Protein AF-A0A3M1J7H1-F1 (afdb_monomer)

Sequence (163 aa):
MEASANVTPTTPGDQQPRIQRIAQNLLNTLLVPVLAVFSALVIGGIIIVVTDAAVWAAFRDGGIAEGLAAVWHSVATAYGALFSGALGDANAISESLVASTPYIFAGLAVAVGFRGGLFNIGGEGQLLVAAGVSVVIGYSFDLPAIIHLPLAFLGGVLGGAIY

Mean predicted aligned error: 8.68 Å

pLDDT: mean 90.53, std 10.84, range [50.5, 97.94]

Structure (mmCIF, N/CA/C/O backbone):
data_AF-A0A3M1J7H1-F1
#
_entry.id   AF-A0A3M1J7H1-F1
#
loop_
_atom_site.group_PDB
_atom_site.id
_atom_site.type_symbol
_atom_site.label_atom_id
_atom_site.label_alt_id
_atom_site.label_comp_id
_atom_site.label_asym_id
_atom_site.label_entity_id
_atom_site.label_seq_id
_atom_site.pdbx_PDB_ins_code
_atom_site.Cartn_x
_atom_site.Cartn_y
_atom_site.Cartn_z
_atom_site.occupancy
_atom_site.B_iso_or_equiv
_atom_site.auth_seq_id
_atom_site.auth_comp_id
_atom_site.auth_asym_id
_atom_site.auth_atom_id
_atom_site.pdbx_PDB_model_num
ATOM 1 N N . MET A 1 1 ? 45.253 32.349 43.206 1.00 52.66 1 MET A N 1
ATOM 2 C CA . MET A 1 1 ? 45.178 30.987 42.642 1.00 52.66 1 MET A CA 1
ATOM 3 C C . MET A 1 1 ? 43.806 30.852 42.024 1.00 52.66 1 MET A C 1
ATOM 5 O O . MET A 1 1 ? 42.811 30.927 42.731 1.00 52.66 1 MET A O 1
ATOM 9 N N . GLU A 1 2 ? 43.794 30.881 40.700 1.00 50.50 2 GLU A N 1
ATOM 10 C CA . GLU A 1 2 ? 42.648 31.180 39.848 1.00 50.50 2 GLU A CA 1
ATOM 11 C C . GLU A 1 2 ? 41.631 30.034 39.837 1.00 50.50 2 GLU A C 1
ATOM 13 O O . GLU A 1 2 ? 41.974 28.877 39.598 1.00 50.50 2 GLU A O 1
ATOM 18 N N . ALA A 1 3 ? 40.364 30.369 40.080 1.00 55.81 3 ALA A N 1
ATOM 19 C CA . ALA A 1 3 ? 39.243 29.487 39.808 1.00 55.81 3 ALA A CA 1
ATOM 20 C C . ALA A 1 3 ? 39.038 29.444 38.286 1.00 55.81 3 ALA A C 1
ATOM 22 O O . ALA A 1 3 ? 38.408 30.325 37.705 1.00 55.81 3 ALA A O 1
ATOM 23 N N . SER A 1 4 ? 39.640 28.441 37.645 1.00 57.78 4 SER A N 1
ATOM 24 C CA . SER A 1 4 ? 39.483 28.171 36.218 1.00 57.78 4 SER A CA 1
ATOM 25 C C . SER A 1 4 ? 38.017 27.846 35.920 1.00 57.78 4 SER A C 1
ATOM 27 O O . SER A 1 4 ? 37.490 26.817 36.349 1.00 57.78 4 SER A O 1
ATOM 29 N N . ALA A 1 5 ? 37.340 28.761 35.228 1.00 63.47 5 ALA A N 1
ATOM 30 C CA . ALA A 1 5 ? 35.993 28.567 34.723 1.00 63.47 5 ALA A CA 1
ATOM 31 C C . ALA A 1 5 ? 36.012 27.422 33.704 1.00 63.47 5 ALA A C 1
ATOM 33 O O . ALA A 1 5 ? 36.518 27.565 32.592 1.00 63.47 5 ALA A O 1
ATOM 34 N N . ASN A 1 6 ? 35.467 26.272 34.095 1.00 62.75 6 ASN A N 1
ATOM 35 C CA . ASN A 1 6 ? 35.278 25.132 33.211 1.00 62.75 6 ASN A CA 1
ATOM 36 C C . ASN A 1 6 ? 34.154 25.455 32.214 1.00 62.75 6 ASN A C 1
ATOM 38 O O . ASN A 1 6 ? 32.987 25.125 32.435 1.00 62.75 6 ASN A O 1
ATOM 42 N N . VAL A 1 7 ? 34.496 26.161 31.134 1.00 68.50 7 VAL A N 1
ATOM 43 C CA . VAL A 1 7 ? 33.618 26.335 29.976 1.00 68.50 7 VAL A CA 1
ATOM 44 C C . VAL A 1 7 ? 33.474 24.959 29.342 1.00 68.50 7 VAL A C 1
ATOM 46 O O . VAL A 1 7 ? 34.365 24.485 28.643 1.00 68.50 7 VAL A O 1
ATOM 49 N N . THR A 1 8 ? 32.361 24.288 29.628 1.00 70.12 8 THR A N 1
ATOM 50 C CA . THR A 1 8 ? 32.011 23.058 28.919 1.00 70.12 8 THR A CA 1
ATOM 51 C C . THR A 1 8 ? 31.861 23.435 27.444 1.00 70.12 8 THR A C 1
ATOM 53 O O . THR A 1 8 ? 31.050 24.316 27.150 1.00 70.12 8 THR A O 1
ATOM 56 N N . PRO A 1 9 ? 32.645 22.856 26.516 1.00 63.38 9 PRO A N 1
ATOM 57 C CA . PRO A 1 9 ? 32.509 23.172 25.104 1.00 63.38 9 PRO A CA 1
ATOM 58 C C . PRO A 1 9 ? 31.088 22.817 24.676 1.00 63.38 9 PRO A C 1
ATOM 60 O O . PRO A 1 9 ? 30.666 21.664 24.769 1.00 63.38 9 PRO A O 1
ATOM 63 N N . THR A 1 10 ? 30.325 23.820 24.251 1.00 62.75 10 THR A N 1
ATOM 64 C CA . THR A 1 1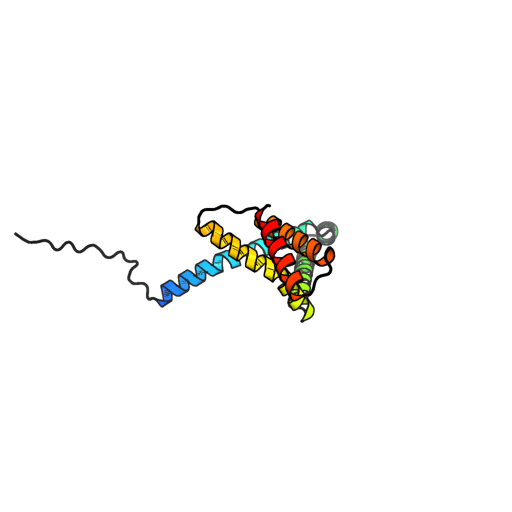0 ? 29.032 23.590 23.619 1.00 62.75 10 THR A CA 1
ATOM 65 C C . THR A 1 10 ? 29.289 22.806 22.339 1.00 62.75 10 THR A C 1
ATOM 67 O O . THR A 1 10 ? 30.055 23.223 21.469 1.00 62.75 10 THR A O 1
ATOM 70 N N . THR A 1 11 ? 28.699 21.617 22.238 1.00 63.97 11 THR A N 1
ATOM 71 C CA . THR A 1 11 ? 28.794 20.791 21.036 1.00 63.97 11 THR A CA 1
ATOM 72 C C . THR A 1 11 ? 28.321 21.621 19.829 1.00 63.97 11 THR A C 1
ATOM 74 O O . THR A 1 11 ? 27.235 22.202 19.901 1.00 63.97 11 THR A O 1
ATOM 77 N N . PRO A 1 12 ? 29.059 21.670 18.701 1.00 58.94 12 PRO A N 1
ATOM 78 C CA . PRO A 1 12 ? 28.737 22.507 17.531 1.00 58.94 12 PRO A CA 1
ATOM 79 C C . PRO A 1 12 ? 27.340 22.309 16.901 1.00 58.94 12 PRO A C 1
ATOM 81 O O . PRO A 1 12 ? 26.959 23.050 15.999 1.00 58.94 12 PRO A O 1
ATOM 84 N N . GLY A 1 13 ? 26.556 21.327 17.361 1.00 57.53 13 GLY A N 1
ATOM 85 C CA . GLY A 1 13 ? 25.189 21.056 16.909 1.00 57.53 13 GLY A CA 1
ATOM 86 C C . GLY A 1 13 ? 24.123 22.035 17.417 1.00 57.53 13 GLY A C 1
ATOM 87 O O . GLY A 1 13 ? 22.988 21.991 16.933 1.00 57.53 13 GLY A O 1
ATOM 88 N N . ASP A 1 14 ? 24.453 22.935 18.352 1.00 59.34 14 ASP A N 1
ATOM 89 C CA . ASP A 1 14 ? 23.464 23.843 18.951 1.00 59.34 14 ASP A CA 1
ATOM 90 C C . ASP A 1 14 ? 23.160 25.121 18.149 1.00 59.34 14 ASP A C 1
ATOM 92 O O . ASP A 1 14 ? 22.287 25.900 18.523 1.00 59.34 14 ASP A O 1
ATOM 96 N N . GLN A 1 15 ? 23.816 25.306 16.996 1.00 60.38 15 GLN A N 1
ATOM 97 C CA . GLN A 1 15 ? 23.644 26.486 16.135 1.00 60.38 15 GLN A CA 1
ATOM 98 C C . GLN A 1 15 ? 22.815 26.247 14.862 1.00 60.38 15 GLN A C 1
ATOM 100 O O . GLN A 1 15 ? 22.777 27.106 13.984 1.00 60.38 15 GLN A O 1
ATOM 105 N N . GLN A 1 16 ? 22.135 25.105 14.720 1.00 64.19 16 GLN A N 1
ATOM 106 C CA . GLN A 1 16 ? 21.213 24.937 13.593 1.00 64.19 16 GLN A CA 1
ATOM 107 C C . GLN A 1 16 ? 19.933 25.760 13.830 1.00 64.19 16 GLN A C 1
ATOM 109 O O . GLN A 1 16 ? 19.219 25.495 14.805 1.00 64.19 16 GLN A O 1
ATOM 114 N N . PRO A 1 17 ? 19.585 26.729 12.958 1.00 77.56 17 PRO A N 1
ATOM 115 C CA . PRO A 1 17 ? 18.326 27.458 13.059 1.00 77.56 17 PRO A CA 1
ATOM 116 C C . PRO A 1 17 ? 17.147 26.475 13.073 1.00 77.56 17 PRO A C 1
ATOM 118 O O . PRO A 1 17 ? 17.158 25.480 12.347 1.00 77.56 17 PRO A O 1
ATOM 121 N N . ARG A 1 18 ? 16.105 26.750 13.878 1.00 79.69 18 ARG A N 1
ATOM 122 C CA . ARG A 1 18 ? 14.940 25.850 14.075 1.00 79.69 18 ARG A CA 1
ATOM 123 C C . ARG A 1 18 ? 14.357 25.320 12.754 1.00 79.69 18 ARG A C 1
ATOM 125 O O . ARG A 1 18 ? 13.933 24.173 12.694 1.00 79.69 18 ARG A O 1
ATOM 132 N N . ILE A 1 19 ? 14.399 26.133 11.697 1.00 81.31 19 ILE A N 1
ATOM 133 C CA . ILE A 1 19 ? 13.944 25.793 10.341 1.00 81.31 19 ILE A CA 1
ATOM 134 C C . ILE A 1 19 ? 14.767 24.651 9.721 1.00 81.31 19 ILE A C 1
ATOM 136 O O . ILE A 1 19 ? 14.187 23.746 9.130 1.00 81.31 19 ILE A O 1
ATOM 140 N N . GLN A 1 20 ? 16.093 24.640 9.889 1.00 84.06 20 GLN A N 1
ATOM 141 C CA . GLN A 1 20 ? 16.953 23.578 9.350 1.00 84.06 20 GLN A CA 1
ATOM 142 C C . GLN A 1 20 ? 16.709 22.237 10.048 1.00 84.06 20 GLN A C 1
ATOM 144 O O . GLN A 1 20 ? 16.612 21.217 9.371 1.00 84.06 20 GLN A O 1
ATOM 149 N N . ARG A 1 21 ? 16.529 22.240 11.377 1.00 81.81 21 ARG A N 1
ATOM 150 C CA . ARG A 1 21 ? 16.199 21.024 12.144 1.00 81.81 21 ARG A CA 1
ATOM 151 C C . ARG A 1 21 ? 14.851 20.434 11.713 1.00 81.81 21 ARG A C 1
ATOM 153 O O . ARG A 1 21 ? 14.742 19.230 11.509 1.00 81.81 21 ARG A O 1
ATOM 160 N N . ILE A 1 22 ? 13.833 21.279 11.521 1.00 85.56 22 ILE A N 1
ATOM 161 C CA . ILE A 1 22 ? 12.512 20.841 11.039 1.00 85.56 22 ILE A CA 1
ATOM 162 C C . ILE A 1 22 ? 12.616 20.279 9.619 1.00 85.56 22 ILE A C 1
ATOM 164 O O . ILE A 1 22 ? 12.111 19.190 9.362 1.00 85.56 22 ILE A O 1
ATOM 168 N N . ALA A 1 23 ? 13.301 20.983 8.714 1.00 85.69 23 ALA A N 1
ATOM 169 C CA . ALA A 1 23 ? 13.470 20.541 7.334 1.00 85.69 23 ALA A CA 1
ATOM 170 C C . ALA A 1 23 ? 14.187 19.184 7.245 1.00 85.69 23 ALA A C 1
ATOM 172 O O . ALA A 1 23 ? 13.730 18.307 6.520 1.00 85.69 23 ALA A O 1
ATOM 173 N N . GLN A 1 24 ? 15.258 18.977 8.018 1.00 87.31 24 GLN A N 1
ATOM 174 C CA . GLN A 1 24 ? 15.988 17.704 8.053 1.00 87.31 24 GLN A CA 1
ATOM 175 C C . GLN A 1 24 ? 15.139 16.564 8.628 1.00 87.31 24 GLN A C 1
ATOM 177 O O . GLN A 1 24 ? 15.145 15.460 8.085 1.00 87.31 24 GLN A O 1
ATOM 182 N N . ASN A 1 25 ? 14.356 16.829 9.677 1.00 88.06 25 ASN A N 1
ATOM 183 C CA . ASN A 1 25 ? 13.458 15.827 10.250 1.00 88.06 25 ASN A CA 1
ATOM 184 C C . ASN A 1 25 ? 12.351 15.431 9.268 1.00 88.06 25 ASN A C 1
ATOM 186 O O . ASN A 1 25 ? 12.073 14.243 9.113 1.00 88.06 25 ASN A O 1
ATOM 190 N N . LEU A 1 26 ? 11.747 16.402 8.578 1.00 87.38 26 LEU A N 1
ATOM 191 C CA . LEU A 1 26 ? 10.741 16.136 7.548 1.00 87.38 26 LEU A CA 1
ATOM 192 C C . LEU A 1 26 ? 11.341 15.372 6.368 1.00 87.38 26 LEU A C 1
ATOM 194 O O . LEU A 1 26 ? 10.743 14.398 5.915 1.00 87.38 26 LEU A O 1
ATOM 198 N N . LEU A 1 27 ? 12.538 15.764 5.922 1.00 88.44 27 LEU A N 1
ATOM 199 C CA . LEU A 1 27 ? 13.246 15.082 4.846 1.00 88.44 27 LEU A CA 1
ATOM 200 C C . LEU A 1 27 ? 13.490 13.618 5.210 1.00 88.44 27 LEU A C 1
ATOM 202 O O . LEU A 1 27 ? 13.054 12.751 4.471 1.00 88.44 27 LEU A O 1
ATOM 206 N N . ASN A 1 28 ? 14.089 13.324 6.364 1.00 90.44 28 ASN A N 1
ATOM 207 C CA . ASN A 1 28 ? 14.373 11.942 6.766 1.00 90.44 28 ASN A CA 1
ATOM 208 C C . ASN A 1 28 ? 13.096 11.117 6.997 1.00 90.44 28 ASN A C 1
ATOM 210 O O . ASN A 1 28 ? 13.057 9.939 6.647 1.00 90.44 28 ASN A O 1
ATOM 214 N N . THR A 1 29 ? 12.041 11.735 7.538 1.00 90.88 29 THR A N 1
ATOM 215 C CA . THR A 1 29 ? 10.753 11.065 7.788 1.00 90.88 29 THR A CA 1
ATOM 216 C C . THR A 1 29 ? 10.050 10.678 6.490 1.00 90.88 29 THR A C 1
ATOM 218 O O . THR A 1 29 ? 9.452 9.609 6.420 1.00 90.88 29 THR A O 1
ATOM 221 N N . LEU A 1 30 ? 10.125 11.523 5.458 1.00 92.00 30 LEU A N 1
ATOM 222 C CA . LEU A 1 30 ? 9.495 11.261 4.161 1.00 92.00 30 LEU A CA 1
ATOM 223 C C . LEU A 1 30 ? 10.392 10.459 3.216 1.00 92.00 30 LEU A C 1
ATOM 225 O O . LEU A 1 30 ? 9.890 9.676 2.415 1.00 92.00 30 LEU A O 1
ATOM 229 N N . LEU A 1 31 ? 11.710 10.618 3.322 1.00 94.50 31 LEU A N 1
ATOM 230 C CA . LEU A 1 31 ? 12.680 9.954 2.461 1.00 94.50 31 LEU A CA 1
ATOM 231 C C . LEU A 1 31 ? 12.594 8.436 2.606 1.00 94.50 31 LEU A C 1
ATOM 233 O O . LEU A 1 31 ? 12.616 7.750 1.595 1.00 94.50 31 LEU A O 1
ATOM 237 N N . VAL A 1 32 ? 12.418 7.900 3.817 1.00 91.69 32 VAL A N 1
ATOM 238 C CA . VAL A 1 32 ? 12.316 6.442 4.005 1.00 91.69 32 VAL A CA 1
ATOM 239 C C . VAL A 1 32 ? 11.093 5.846 3.277 1.00 91.69 32 VAL A C 1
ATOM 241 O O . VAL A 1 32 ? 11.297 4.965 2.439 1.00 91.69 32 VAL A O 1
ATOM 244 N N . PRO A 1 33 ? 9.848 6.324 3.486 1.00 92.62 33 PRO A N 1
ATOM 245 C CA . PRO A 1 33 ? 8.691 5.877 2.707 1.00 92.62 33 PRO A CA 1
ATOM 246 C C . PRO A 1 33 ? 8.839 6.097 1.200 1.00 92.62 33 PRO A C 1
ATOM 248 O O . PRO A 1 33 ? 8.510 5.209 0.420 1.00 92.62 33 PRO A O 1
ATOM 251 N N . VAL A 1 34 ? 9.359 7.252 0.773 1.00 95.25 34 VAL A N 1
ATOM 252 C CA . VAL A 1 34 ? 9.537 7.558 -0.656 1.00 95.25 34 VAL A CA 1
ATOM 253 C C . VAL A 1 34 ? 10.529 6.596 -1.303 1.00 95.25 34 VAL A C 1
ATOM 255 O O . VAL A 1 34 ? 10.255 6.073 -2.381 1.00 95.25 34 VAL A O 1
ATOM 258 N N . LEU A 1 35 ? 11.654 6.312 -0.644 1.00 95.75 35 LEU A N 1
ATOM 259 C CA . LEU A 1 35 ? 12.627 5.337 -1.131 1.00 95.75 35 LEU A CA 1
ATOM 260 C C . LEU A 1 35 ? 12.056 3.919 -1.145 1.00 95.75 35 LEU A C 1
ATOM 262 O O . LEU A 1 35 ? 12.361 3.162 -2.066 1.00 95.75 35 LEU A O 1
ATOM 266 N N . ALA A 1 36 ? 11.218 3.559 -0.170 1.00 94.94 36 ALA A N 1
ATOM 267 C CA . ALA A 1 36 ? 10.533 2.271 -0.161 1.00 94.94 36 ALA A CA 1
ATOM 268 C C . ALA A 1 36 ? 9.577 2.139 -1.357 1.00 94.94 36 ALA A C 1
ATOM 270 O O . ALA A 1 36 ? 9.648 1.148 -2.081 1.00 94.94 36 ALA A O 1
ATOM 271 N N . VAL A 1 37 ? 8.754 3.161 -1.622 1.00 95.19 37 VAL A N 1
ATOM 272 C CA . VAL A 1 37 ? 7.855 3.200 -2.790 1.00 95.19 37 VAL A CA 1
ATOM 273 C C . VAL A 1 37 ? 8.653 3.147 -4.090 1.00 95.19 37 VAL A C 1
ATOM 275 O O . VAL A 1 37 ? 8.342 2.346 -4.966 1.00 95.19 37 VAL A O 1
ATOM 278 N N . PHE A 1 38 ? 9.715 3.944 -4.208 1.00 96.50 38 PHE A N 1
ATOM 279 C CA . PHE A 1 38 ? 10.583 3.928 -5.383 1.00 96.50 38 PHE A CA 1
ATOM 280 C C . PHE A 1 38 ? 11.191 2.540 -5.620 1.00 96.50 38 PHE A C 1
ATOM 282 O O . PHE A 1 38 ? 11.132 2.018 -6.731 1.00 96.50 38 PHE A O 1
ATOM 289 N N . SER A 1 39 ? 11.721 1.913 -4.570 1.00 97.12 39 SER A N 1
ATOM 290 C CA . SER A 1 39 ? 12.309 0.573 -4.656 1.00 97.12 39 SER A CA 1
ATOM 291 C C . SER A 1 39 ? 11.263 -0.475 -5.042 1.00 97.12 39 SER A C 1
ATOM 293 O O . SER A 1 39 ? 11.534 -1.323 -5.890 1.00 97.12 39 SER A O 1
ATOM 295 N N . ALA A 1 40 ? 10.055 -0.393 -4.474 1.00 96.69 40 ALA A N 1
ATOM 296 C CA . ALA A 1 40 ? 8.943 -1.276 -4.811 1.00 96.69 40 ALA A CA 1
ATOM 297 C C . ALA A 1 40 ? 8.527 -1.135 -6.281 1.00 96.69 40 ALA A C 1
ATOM 299 O O . ALA A 1 40 ? 8.313 -2.145 -6.950 1.00 96.69 40 ALA A O 1
ATOM 300 N N . LEU A 1 41 ? 8.481 0.096 -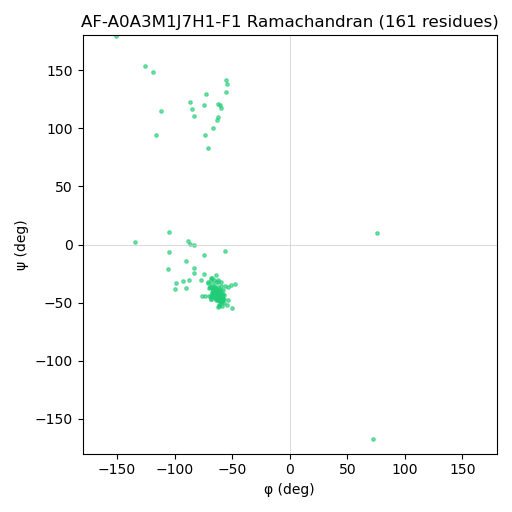6.806 1.00 96.44 41 LEU A N 1
ATOM 301 C CA . LEU A 1 41 ? 8.248 0.330 -8.227 1.00 96.44 41 LEU A CA 1
ATOM 302 C C . LEU A 1 41 ? 9.363 -0.310 -9.055 1.00 96.44 41 LEU A C 1
ATOM 304 O O . LEU A 1 41 ? 9.059 -1.160 -9.879 1.00 96.44 41 LEU A O 1
ATOM 308 N N . VAL A 1 42 ? 10.640 -0.029 -8.789 1.00 97.00 42 VAL A N 1
ATOM 309 C CA . VAL A 1 42 ? 11.759 -0.627 -9.548 1.00 97.00 42 VAL A CA 1
ATOM 310 C C . VAL A 1 42 ? 11.679 -2.158 -9.587 1.00 97.00 42 VAL A C 1
ATOM 312 O O . VAL A 1 42 ? 11.770 -2.749 -10.663 1.00 97.00 42 VAL A O 1
ATOM 315 N N . ILE A 1 43 ? 11.452 -2.801 -8.439 1.00 97.94 43 ILE A N 1
ATOM 316 C CA . ILE A 1 43 ? 11.296 -4.260 -8.363 1.00 97.94 43 ILE A CA 1
ATOM 317 C C . ILE A 1 43 ? 10.073 -4.716 -9.167 1.00 97.94 43 ILE A C 1
ATOM 319 O O . ILE A 1 43 ? 10.178 -5.659 -9.950 1.00 97.94 43 ILE A O 1
ATOM 323 N N . GLY A 1 44 ? 8.937 -4.029 -9.035 1.00 97.19 44 GLY A N 1
ATOM 324 C CA . GLY A 1 44 ? 7.738 -4.305 -9.824 1.00 97.19 44 GLY A CA 1
ATOM 325 C C . GLY A 1 44 ? 7.986 -4.199 -11.330 1.00 97.19 44 GLY A C 1
ATOM 326 O O . GLY A 1 44 ? 7.527 -5.050 -12.081 1.00 97.19 44 GLY A O 1
ATOM 327 N N . GLY A 1 45 ? 8.774 -3.218 -11.773 1.00 97.38 45 GLY A N 1
ATOM 328 C CA . GLY A 1 45 ? 9.142 -3.033 -13.178 1.00 97.38 45 GLY A CA 1
ATOM 329 C C . GLY A 1 45 ? 9.992 -4.187 -13.699 1.00 97.38 45 GLY A C 1
ATOM 330 O O . GLY A 1 45 ? 9.734 -4.704 -14.783 1.00 97.38 45 GLY A O 1
ATOM 331 N N . ILE A 1 46 ? 10.950 -4.656 -12.895 1.00 97.44 46 ILE A N 1
ATOM 332 C CA . ILE A 1 46 ? 11.734 -5.858 -13.210 1.00 97.44 46 ILE A CA 1
ATOM 333 C C . ILE A 1 46 ? 10.814 -7.081 -13.317 1.00 97.44 46 ILE A C 1
ATOM 335 O O . ILE A 1 46 ? 10.936 -7.849 -14.267 1.00 97.44 46 ILE A O 1
ATOM 339 N N . ILE A 1 47 ? 9.872 -7.250 -12.384 1.00 97.50 47 ILE A N 1
ATOM 340 C CA . ILE A 1 47 ? 8.911 -8.363 -12.412 1.00 97.50 47 ILE A CA 1
ATOM 341 C C . ILE A 1 47 ? 8.037 -8.302 -13.668 1.00 97.50 47 ILE A C 1
ATOM 343 O O . ILE A 1 47 ? 7.861 -9.329 -14.320 1.00 97.50 47 ILE A O 1
ATOM 347 N N . ILE A 1 48 ? 7.532 -7.124 -14.042 1.00 97.44 48 ILE A N 1
ATOM 348 C CA . ILE A 1 48 ? 6.743 -6.930 -15.268 1.00 97.44 48 ILE A CA 1
ATOM 349 C C . ILE A 1 48 ? 7.557 -7.384 -16.484 1.00 97.44 48 ILE A C 1
ATOM 351 O O . ILE A 1 48 ? 7.107 -8.232 -17.246 1.00 97.44 48 ILE A O 1
ATOM 355 N N . VAL A 1 49 ? 8.797 -6.909 -16.611 1.00 97.38 49 VAL A N 1
ATOM 356 C CA . VAL A 1 49 ? 9.686 -7.263 -17.728 1.00 97.38 49 VAL A CA 1
ATOM 357 C C . VAL A 1 49 ? 9.981 -8.760 -17.780 1.00 97.38 49 VAL A C 1
ATOM 359 O O . VAL A 1 49 ? 9.956 -9.359 -18.851 1.00 97.38 49 VAL A O 1
ATOM 362 N N . VAL A 1 50 ? 10.263 -9.378 -16.632 1.00 97.25 50 VAL A N 1
ATOM 363 C CA . VAL A 1 50 ? 10.610 -10.804 -16.560 1.00 97.25 50 VAL A CA 1
ATOM 364 C C . VAL A 1 50 ? 9.402 -11.692 -16.848 1.00 97.25 50 VAL A C 1
ATOM 366 O O . VAL A 1 50 ? 9.572 -12.769 -17.418 1.00 97.25 50 VAL A O 1
ATOM 369 N N . THR A 1 51 ? 8.197 -11.263 -16.481 1.00 97.06 51 THR A N 1
ATOM 370 C CA . THR A 1 51 ? 6.977 -12.066 -16.656 1.00 97.06 51 THR A CA 1
ATOM 371 C C . THR A 1 51 ? 6.273 -11.833 -17.996 1.00 97.06 51 THR A C 1
ATOM 373 O O . THR A 1 51 ? 5.447 -12.659 -18.385 1.00 97.06 51 THR A O 1
ATOM 376 N N . ASP A 1 52 ? 6.615 -10.779 -18.742 1.00 96.69 52 ASP A N 1
ATOM 377 C CA . ASP A 1 52 ? 5.985 -10.468 -20.027 1.00 96.69 52 ASP A CA 1
ATOM 378 C C . ASP A 1 52 ? 6.601 -11.254 -21.202 1.00 96.69 52 ASP A C 1
ATOM 380 O O . ASP A 1 52 ? 7.721 -11.007 -21.659 1.00 96.69 52 ASP A O 1
ATOM 384 N N . ALA A 1 53 ? 5.826 -12.194 -21.748 1.00 96.25 53 ALA A N 1
ATOM 385 C CA . ALA A 1 53 ? 6.224 -13.004 -22.895 1.00 96.25 53 ALA A CA 1
ATOM 386 C C . ALA A 1 53 ? 6.488 -12.179 -24.170 1.00 96.25 53 ALA A C 1
ATOM 388 O O . ALA A 1 53 ? 7.331 -12.578 -24.981 1.00 96.25 53 ALA A O 1
ATOM 389 N N . ALA A 1 54 ? 5.805 -11.044 -24.356 1.00 94.94 54 ALA A N 1
ATOM 390 C CA . ALA A 1 54 ? 5.989 -10.179 -25.519 1.00 94.94 54 ALA A CA 1
ATOM 391 C C . ALA A 1 54 ? 7.357 -9.488 -25.488 1.00 94.94 54 ALA A C 1
ATOM 393 O O . ALA A 1 54 ? 8.014 -9.382 -26.524 1.00 94.94 54 ALA A O 1
ATOM 394 N N . VAL A 1 55 ? 7.834 -9.107 -24.298 1.00 96.69 55 VAL A N 1
ATOM 395 C CA . VAL A 1 55 ? 9.185 -8.559 -24.116 1.00 96.69 55 VAL A CA 1
ATOM 396 C C . VAL A 1 55 ? 10.238 -9.588 -24.534 1.00 96.69 55 VAL A C 1
ATOM 398 O O . VAL A 1 55 ? 11.139 -9.283 -25.317 1.00 96.69 55 VAL A O 1
ATOM 401 N N . TRP A 1 56 ? 10.093 -10.838 -24.088 1.00 96.88 56 TRP A N 1
ATOM 402 C CA . TRP A 1 56 ? 11.016 -11.917 -24.455 1.00 96.88 56 TRP A CA 1
ATOM 403 C C . TRP A 1 56 ? 10.945 -12.323 -25.930 1.00 96.88 56 TRP A C 1
ATOM 405 O O . TRP A 1 56 ? 11.943 -12.787 -26.483 1.00 96.88 56 TRP A O 1
ATOM 415 N N . ALA A 1 57 ? 9.788 -12.200 -26.581 1.00 96.44 57 ALA A N 1
ATOM 416 C CA . ALA A 1 57 ? 9.670 -12.401 -28.025 1.00 96.44 57 ALA A CA 1
ATOM 417 C C . ALA A 1 57 ? 10.399 -11.288 -28.793 1.00 96.44 57 ALA A C 1
ATOM 419 O O . ALA A 1 57 ? 11.236 -11.581 -29.642 1.00 96.44 57 ALA A O 1
ATOM 420 N N . ALA A 1 58 ? 10.187 -10.025 -28.410 1.00 96.19 58 ALA A N 1
ATOM 421 C CA . ALA A 1 58 ? 10.828 -8.875 -29.044 1.00 96.19 58 ALA A CA 1
ATOM 422 C C . ALA A 1 58 ? 12.364 -8.930 -28.967 1.00 96.19 58 ALA A C 1
ATOM 424 O O . ALA A 1 58 ? 13.039 -8.644 -29.952 1.00 96.19 58 ALA A O 1
ATOM 425 N N . PHE A 1 59 ? 12.934 -9.375 -27.841 1.00 95.94 59 PHE A N 1
ATOM 426 C CA . PHE A 1 59 ? 14.386 -9.576 -27.740 1.00 95.94 59 PHE A CA 1
ATOM 427 C C . PHE A 1 59 ? 14.917 -10.720 -28.614 1.00 95.94 59 PHE A C 1
ATOM 429 O O . PHE A 1 59 ? 16.050 -10.635 -29.089 1.00 95.94 59 PHE A O 1
ATOM 436 N N . ARG A 1 60 ? 14.138 -11.794 -28.800 1.00 95.50 60 ARG A N 1
ATOM 437 C CA . ARG A 1 60 ? 14.549 -12.960 -29.599 1.00 95.50 60 ARG A CA 1
ATOM 438 C C . ARG A 1 60 ? 14.465 -12.692 -31.097 1.00 95.50 60 ARG A C 1
ATOM 440 O O . ARG A 1 60 ? 15.401 -13.033 -31.814 1.00 95.50 60 ARG A O 1
ATOM 447 N N . ASP A 1 61 ? 13.373 -12.076 -31.537 1.00 95.25 61 ASP A N 1
ATOM 448 C CA . ASP A 1 61 ? 13.034 -11.958 -32.957 1.00 95.25 61 ASP A CA 1
ATOM 449 C C . ASP A 1 61 ? 13.436 -10.591 -33.541 1.00 95.25 61 ASP A C 1
ATOM 451 O O . ASP A 1 61 ? 13.841 -10.503 -34.698 1.00 95.25 61 ASP A O 1
ATOM 455 N N . GLY A 1 62 ? 13.367 -9.536 -32.725 1.00 90.19 62 GLY A N 1
ATOM 456 C CA . GLY A 1 62 ? 13.563 -8.135 -33.118 1.00 90.19 62 GLY A CA 1
ATOM 457 C C . GLY A 1 62 ? 14.901 -7.510 -32.711 1.00 90.19 62 GLY A C 1
ATOM 458 O O . GLY A 1 62 ? 15.228 -6.377 -33.072 1.00 90.19 62 GLY A O 1
ATOM 459 N N . GLY A 1 63 ? 15.700 -8.235 -31.927 1.00 93.88 63 GLY A N 1
ATOM 460 C CA . GLY A 1 63 ? 16.963 -7.746 -31.382 1.00 93.88 63 GLY A CA 1
ATOM 461 C C . GLY A 1 63 ? 16.799 -6.709 -30.261 1.00 93.88 63 GLY A C 1
ATOM 462 O O . GLY A 1 63 ? 15.734 -6.520 -29.676 1.00 93.88 63 GLY A O 1
ATOM 463 N N . ILE A 1 64 ? 17.902 -6.038 -29.911 1.00 94.69 64 ILE A N 1
ATOM 464 C CA . ILE A 1 64 ? 17.986 -5.213 -28.690 1.00 94.69 64 ILE A CA 1
ATOM 465 C C . ILE A 1 64 ? 17.068 -3.984 -28.750 1.00 94.69 64 ILE A C 1
ATOM 467 O O . ILE A 1 64 ? 16.456 -3.634 -27.745 1.00 94.69 64 ILE A O 1
ATOM 471 N N . ALA A 1 65 ? 16.966 -3.321 -29.906 1.00 95.69 65 ALA A N 1
ATOM 472 C CA . ALA A 1 65 ? 16.168 -2.102 -30.039 1.00 95.69 65 ALA A CA 1
ATOM 473 C C . ALA A 1 65 ? 14.669 -2.374 -29.827 1.00 95.69 65 ALA A C 1
ATOM 475 O O . ALA A 1 65 ? 14.016 -1.664 -29.063 1.00 95.69 65 ALA A O 1
ATOM 476 N N . GLU A 1 66 ? 14.145 -3.431 -30.450 1.00 94.94 66 GLU A N 1
ATOM 477 C CA . GLU A 1 66 ? 12.743 -3.835 -30.312 1.00 94.94 66 GLU A CA 1
ATOM 478 C C . GLU A 1 66 ? 12.456 -4.401 -28.917 1.00 94.94 66 GLU A C 1
ATOM 480 O O . GLU A 1 66 ? 11.431 -4.071 -28.322 1.00 94.94 66 GLU A O 1
ATOM 485 N N . GLY A 1 67 ? 13.397 -5.156 -28.339 1.00 96.19 67 GLY A N 1
ATOM 486 C CA . GLY A 1 67 ? 13.307 -5.617 -26.955 1.00 96.19 67 GLY A CA 1
ATOM 487 C C . GLY A 1 67 ? 13.206 -4.473 -25.940 1.00 96.19 67 GLY A C 1
ATOM 488 O O . GLY A 1 67 ? 12.331 -4.488 -25.075 1.00 96.19 67 GLY A O 1
ATOM 489 N N . LEU A 1 68 ? 14.039 -3.432 -26.064 1.00 96.44 68 LEU A N 1
ATOM 490 C CA . LEU A 1 68 ? 13.968 -2.251 -25.190 1.00 96.44 68 LEU A CA 1
ATOM 491 C C . LEU A 1 68 ? 12.675 -1.446 -25.392 1.00 96.44 68 LEU A C 1
ATOM 493 O O . LEU A 1 68 ? 12.105 -0.947 -24.418 1.00 96.44 68 LEU A O 1
ATOM 497 N N . ALA A 1 69 ? 12.185 -1.340 -26.629 1.00 96.69 69 ALA A N 1
ATOM 498 C CA . ALA A 1 69 ? 10.896 -0.710 -26.905 1.00 96.69 69 ALA A CA 1
ATOM 499 C C . ALA A 1 69 ? 9.734 -1.493 -26.267 1.00 96.69 69 ALA A C 1
ATOM 501 O O . ALA A 1 69 ? 8.837 -0.889 -25.674 1.00 96.69 69 ALA A O 1
ATOM 502 N N . ALA A 1 70 ? 9.779 -2.828 -26.321 1.00 97.19 70 ALA A N 1
ATOM 503 C CA . ALA A 1 70 ? 8.795 -3.693 -25.678 1.00 97.19 70 ALA A CA 1
ATOM 504 C C . ALA A 1 70 ? 8.829 -3.566 -24.147 1.00 97.19 70 ALA A C 1
ATOM 506 O O . ALA A 1 70 ? 7.771 -3.455 -23.530 1.00 97.19 70 ALA A O 1
ATOM 507 N N . VAL A 1 71 ? 10.022 -3.497 -23.537 1.00 97.69 71 VAL A N 1
ATOM 508 C CA . VAL A 1 71 ? 10.185 -3.211 -22.096 1.00 97.69 71 VAL A CA 1
ATOM 509 C C . VAL A 1 71 ? 9.476 -1.914 -21.723 1.00 97.69 71 VAL A C 1
ATOM 511 O O . VAL A 1 71 ? 8.668 -1.898 -20.795 1.00 97.69 71 VAL A O 1
ATOM 514 N N . TRP A 1 72 ? 9.755 -0.833 -22.456 1.00 96.94 72 TRP A N 1
ATOM 515 C CA . TRP A 1 72 ? 9.140 0.464 -22.188 1.00 96.94 72 TRP A CA 1
ATOM 516 C C . TRP A 1 72 ? 7.616 0.398 -22.295 1.00 96.94 72 TRP A C 1
ATOM 518 O O . TRP A 1 72 ? 6.918 0.850 -21.389 1.00 96.94 72 TRP A O 1
ATOM 528 N N . HIS A 1 73 ? 7.100 -0.194 -23.374 1.00 97.19 73 HIS A N 1
ATOM 529 C CA . HIS A 1 73 ? 5.663 -0.320 -23.596 1.00 97.19 73 HIS A CA 1
ATOM 530 C C . HIS A 1 73 ? 4.975 -1.138 -22.495 1.00 97.19 73 HIS A C 1
ATOM 532 O O . HIS A 1 73 ? 3.954 -0.701 -21.963 1.00 97.19 73 HIS A O 1
ATOM 538 N N . SER A 1 74 ? 5.549 -2.285 -22.124 1.00 97.62 74 SER A N 1
ATOM 539 C CA . SER A 1 74 ? 5.020 -3.171 -21.084 1.00 97.62 74 SER A CA 1
ATOM 540 C C . SER A 1 74 ? 4.963 -2.479 -19.720 1.00 97.62 74 SER A C 1
ATOM 542 O O . SER A 1 74 ? 3.896 -2.377 -19.110 1.00 97.62 74 SER A O 1
ATOM 544 N N . VAL A 1 75 ? 6.083 -1.891 -19.282 1.00 97.94 75 VAL A N 1
ATOM 545 C CA . VAL A 1 75 ? 6.170 -1.191 -17.991 1.00 97.94 75 VAL A CA 1
ATOM 546 C C . VAL A 1 75 ? 5.247 0.029 -17.954 1.00 97.94 75 VAL A C 1
ATOM 548 O O . VAL A 1 75 ? 4.513 0.216 -16.981 1.00 97.94 75 VAL A O 1
ATOM 551 N N . ALA A 1 76 ? 5.235 0.844 -19.014 1.00 97.56 76 ALA A N 1
ATOM 552 C CA . ALA A 1 76 ? 4.373 2.022 -19.093 1.00 97.56 76 ALA A CA 1
ATOM 553 C C . ALA A 1 76 ? 2.885 1.645 -19.077 1.00 97.56 76 ALA A C 1
ATOM 555 O O . ALA A 1 76 ? 2.094 2.309 -18.409 1.00 97.56 76 ALA A O 1
ATOM 556 N N . THR A 1 77 ? 2.506 0.567 -19.766 1.00 97.81 77 THR A N 1
ATOM 557 C CA . THR A 1 77 ? 1.120 0.082 -19.800 1.00 97.81 77 THR A CA 1
ATOM 558 C C . THR A 1 77 ? 0.698 -0.464 -18.442 1.00 97.81 77 THR A C 1
ATOM 560 O O . THR A 1 77 ? -0.367 -0.103 -17.948 1.00 97.81 77 THR A O 1
ATOM 563 N N . ALA A 1 78 ? 1.542 -1.272 -17.797 1.00 97.50 78 ALA A N 1
ATOM 564 C CA . ALA A 1 78 ? 1.259 -1.840 -16.483 1.00 97.50 78 ALA A CA 1
ATOM 565 C C . ALA A 1 78 ? 1.102 -0.755 -15.405 1.00 97.50 78 ALA A C 1
ATOM 567 O O . ALA A 1 78 ? 0.118 -0.757 -14.664 1.00 97.50 78 ALA A O 1
ATOM 568 N N . TYR A 1 79 ? 2.017 0.218 -15.339 1.00 97.38 79 TYR A N 1
ATOM 569 C CA . TYR A 1 79 ? 1.874 1.332 -14.396 1.00 97.38 79 TYR A CA 1
ATOM 570 C C . TYR A 1 79 ? 0.759 2.302 -14.772 1.00 97.38 79 TYR A C 1
ATOM 572 O O . TYR A 1 79 ? 0.107 2.833 -13.876 1.00 97.38 79 TYR A O 1
ATOM 580 N N . GLY A 1 80 ? 0.502 2.514 -16.064 1.00 97.62 80 GLY A N 1
ATOM 581 C CA . GLY A 1 80 ? -0.648 3.286 -16.527 1.00 97.62 80 GLY A CA 1
ATOM 582 C C . GLY A 1 80 ? -1.967 2.653 -16.080 1.00 97.62 80 GLY A C 1
ATOM 583 O O . GLY A 1 80 ? -2.836 3.348 -15.555 1.00 97.62 80 GLY A O 1
ATOM 584 N N . ALA A 1 81 ? -2.085 1.329 -16.198 1.00 96.94 81 ALA A N 1
ATOM 585 C CA . ALA A 1 81 ? -3.231 0.571 -15.710 1.00 96.94 81 ALA A CA 1
ATOM 586 C C . ALA A 1 81 ? -3.350 0.630 -14.180 1.00 96.94 81 ALA A C 1
ATOM 588 O O . ALA A 1 81 ? -4.446 0.854 -13.674 1.00 96.94 81 ALA A O 1
ATOM 589 N N . LEU A 1 82 ? -2.239 0.509 -13.442 1.00 95.75 82 LEU A N 1
ATOM 590 C CA . LEU A 1 82 ? -2.224 0.652 -11.980 1.00 95.75 82 LEU A CA 1
ATOM 591 C C . LEU A 1 82 ? -2.699 2.045 -11.552 1.00 95.75 82 LEU A C 1
ATOM 593 O O . LEU A 1 82 ? -3.554 2.168 -10.678 1.00 95.75 82 LEU A O 1
ATOM 597 N N . PHE A 1 83 ? -2.189 3.097 -12.195 1.00 96.50 83 PHE A N 1
ATOM 598 C CA . PHE A 1 83 ? -2.590 4.471 -11.909 1.00 96.50 83 PHE A CA 1
ATOM 599 C C . PHE A 1 83 ? -4.067 4.708 -12.236 1.00 96.50 83 PHE A C 1
ATOM 601 O O . PHE A 1 83 ? -4.793 5.267 -11.417 1.00 96.50 83 PHE A O 1
ATOM 608 N N . SER A 1 84 ? -4.533 4.249 -13.400 1.00 96.50 84 SER A N 1
ATOM 609 C CA . SER A 1 84 ? -5.942 4.364 -13.787 1.00 96.50 84 SER A CA 1
ATOM 610 C C . SER A 1 84 ? -6.858 3.563 -12.860 1.00 96.50 84 SER A C 1
ATOM 612 O O . SER A 1 84 ? -7.937 4.038 -12.525 1.00 96.50 84 SER A O 1
ATOM 614 N N . GLY A 1 85 ? -6.440 2.374 -12.425 1.00 95.88 85 GLY A N 1
ATOM 615 C CA . GLY A 1 85 ? -7.204 1.544 -11.495 1.00 95.88 85 GLY A CA 1
ATOM 616 C C . GLY A 1 85 ? -7.287 2.137 -10.089 1.00 95.88 85 GLY A C 1
ATOM 617 O O . GLY A 1 85 ? -8.276 1.921 -9.403 1.00 95.88 85 GLY A O 1
ATOM 618 N N . ALA A 1 86 ? -6.286 2.917 -9.672 1.00 95.88 86 ALA A N 1
ATOM 619 C CA . ALA A 1 86 ? -6.275 3.549 -8.356 1.00 95.88 86 ALA A CA 1
ATOM 620 C C . ALA A 1 86 ? -6.915 4.951 -8.337 1.00 95.88 86 ALA A C 1
ATOM 622 O O . ALA A 1 86 ? -7.553 5.335 -7.360 1.00 95.88 86 ALA A O 1
ATOM 623 N N . LEU A 1 87 ? -6.713 5.743 -9.396 1.00 96.31 87 LEU A N 1
ATOM 624 C CA . LEU A 1 87 ? -7.002 7.185 -9.418 1.00 96.31 87 LEU A CA 1
ATOM 625 C C . LEU A 1 87 ? -7.739 7.661 -10.682 1.00 96.31 87 LEU A C 1
ATOM 627 O O . LEU A 1 87 ? -7.955 8.862 -10.837 1.00 96.31 87 LEU A O 1
ATOM 631 N N . GLY A 1 88 ? -8.091 6.762 -11.606 1.00 96.06 88 GLY A N 1
ATOM 632 C CA . GLY A 1 88 ? -8.619 7.132 -12.924 1.00 96.06 88 GLY A CA 1
ATOM 633 C C . GLY A 1 88 ? -10.000 7.788 -12.896 1.00 96.06 88 GLY A C 1
ATOM 634 O O . GLY A 1 88 ? -10.296 8.616 -13.755 1.00 96.06 88 GLY A O 1
ATOM 635 N N . ASP A 1 89 ? -10.829 7.460 -11.905 1.00 96.81 89 ASP A N 1
ATOM 636 C CA . ASP A 1 89 ? -12.143 8.065 -11.697 1.00 96.81 89 ASP A CA 1
ATOM 637 C C . ASP A 1 89 ? -12.553 8.078 -10.210 1.00 96.81 89 ASP A C 1
ATOM 639 O O . ASP A 1 89 ? -11.820 7.633 -9.324 1.00 96.81 89 ASP A O 1
ATOM 643 N N . ALA A 1 90 ? -13.738 8.623 -9.918 1.00 96.75 90 ALA A N 1
ATOM 644 C CA . ALA A 1 90 ? -14.244 8.733 -8.552 1.00 96.75 90 ALA A CA 1
ATOM 645 C C . ALA A 1 90 ? -14.492 7.369 -7.877 1.00 96.75 90 ALA A C 1
ATOM 647 O O . ALA A 1 90 ? -14.311 7.256 -6.663 1.00 96.75 90 ALA A O 1
ATOM 648 N N . ASN A 1 91 ? -14.878 6.340 -8.638 1.00 96.75 91 ASN A N 1
ATOM 649 C CA . ASN A 1 91 ? -15.101 4.998 -8.101 1.00 96.75 91 ASN A CA 1
ATOM 650 C C . ASN A 1 91 ? -13.767 4.320 -7.778 1.00 96.75 91 ASN A C 1
ATOM 652 O O . ASN A 1 91 ? -13.627 3.787 -6.682 1.00 96.75 91 ASN A O 1
ATOM 656 N N . ALA A 1 92 ? -12.777 4.422 -8.667 1.00 97.00 92 ALA A N 1
ATOM 657 C CA . ALA A 1 92 ? -11.414 3.929 -8.461 1.00 97.00 92 ALA A CA 1
ATOM 658 C C . ALA A 1 92 ? -10.768 4.535 -7.203 1.00 97.00 92 ALA A C 1
ATOM 660 O O . ALA A 1 92 ? -10.186 3.825 -6.377 1.00 97.00 92 ALA A O 1
ATOM 661 N N . ILE A 1 93 ? -10.939 5.848 -7.007 1.00 97.25 93 ILE A N 1
ATOM 662 C CA . ILE A 1 93 ? -10.476 6.535 -5.795 1.00 97.25 93 ILE A CA 1
ATOM 663 C C . ILE A 1 93 ? -11.222 6.006 -4.567 1.00 97.25 93 ILE A C 1
ATOM 665 O O . ILE A 1 93 ? -10.597 5.711 -3.548 1.00 97.25 93 ILE A O 1
ATOM 669 N N . SER A 1 94 ? -12.548 5.872 -4.651 1.00 97.31 94 SER A N 1
ATOM 670 C CA . SER A 1 94 ? -13.361 5.357 -3.547 1.00 97.31 94 SER A CA 1
ATOM 671 C C . SER A 1 94 ? -12.943 3.938 -3.156 1.00 97.31 94 SER A C 1
ATOM 673 O O . SER A 1 94 ? -12.762 3.662 -1.973 1.00 97.31 94 SER A O 1
ATOM 675 N N . GLU A 1 95 ? -12.745 3.049 -4.124 1.00 96.25 95 GLU A N 1
ATOM 676 C CA . GLU A 1 95 ? -12.304 1.673 -3.893 1.00 96.25 95 GLU A CA 1
ATOM 677 C C . GLU A 1 95 ? -10.898 1.632 -3.285 1.00 96.25 95 GLU A C 1
ATOM 679 O O . GLU A 1 95 ? -10.675 0.951 -2.282 1.00 96.25 95 GLU A O 1
ATOM 684 N N . SER A 1 96 ? -9.976 2.451 -3.798 1.00 96.56 96 SER A N 1
ATOM 685 C CA . SER A 1 96 ? -8.626 2.588 -3.240 1.00 96.56 96 SER A CA 1
ATOM 686 C C . SER A 1 96 ? -8.643 3.075 -1.792 1.00 96.56 96 SER A C 1
ATOM 688 O O . SER A 1 96 ? -7.877 2.585 -0.959 1.00 96.56 96 SER A O 1
ATOM 690 N N . LEU A 1 97 ? -9.521 4.021 -1.452 1.00 96.31 97 LEU A N 1
ATOM 691 C CA . LEU A 1 97 ? -9.690 4.499 -0.079 1.00 96.31 97 LEU A CA 1
ATOM 692 C C . LEU A 1 97 ? -10.306 3.425 0.821 1.00 96.31 97 LEU A C 1
ATOM 694 O O . LEU A 1 97 ? -9.809 3.212 1.927 1.00 96.31 97 LEU A O 1
ATOM 698 N N . VAL A 1 98 ? -11.339 2.721 0.353 1.00 95.44 98 VAL A N 1
ATOM 699 C CA . VAL A 1 98 ? -11.969 1.615 1.094 1.00 95.44 98 VAL A CA 1
ATOM 700 C C . VAL A 1 98 ? -10.951 0.514 1.393 1.00 95.44 98 VAL A C 1
ATOM 702 O O . VAL A 1 98 ? -10.884 0.045 2.528 1.00 95.44 98 VAL A O 1
ATOM 705 N N . ALA A 1 99 ? -10.118 0.156 0.415 1.00 93.25 99 ALA A N 1
ATOM 706 C CA . ALA A 1 99 ? -9.077 -0.849 0.581 1.00 93.25 99 ALA A CA 1
ATOM 707 C C . ALA A 1 99 ? -7.931 -0.366 1.485 1.00 93.25 99 ALA A C 1
ATOM 709 O O . ALA A 1 99 ? -7.490 -1.103 2.362 1.00 93.25 99 ALA A O 1
ATOM 710 N N . SER A 1 100 ? -7.446 0.867 1.313 1.00 95.00 100 SER A N 1
ATOM 711 C CA . SER A 1 100 ? -6.270 1.374 2.043 1.00 95.00 100 SER A CA 1
ATOM 712 C C . SER A 1 100 ? -6.554 1.781 3.489 1.00 95.00 100 SER A C 1
ATOM 714 O O . SER A 1 100 ? -5.674 1.642 4.339 1.00 95.00 100 SER A O 1
ATOM 716 N N . THR A 1 101 ? -7.768 2.244 3.799 1.00 95.44 101 THR A N 1
ATOM 717 C CA . THR A 1 101 ? -8.161 2.691 5.147 1.00 95.44 101 THR A CA 1
ATOM 718 C C . THR A 1 101 ? -7.826 1.674 6.250 1.00 95.44 101 THR A C 1
ATOM 720 O O . THR A 1 101 ? -7.120 2.053 7.191 1.00 95.44 101 THR A O 1
ATOM 723 N N . PRO A 1 102 ? -8.254 0.393 6.183 1.00 91.88 102 PRO A N 1
ATOM 724 C CA . PRO A 1 102 ? -7.922 -0.584 7.222 1.00 91.88 102 PRO A CA 1
ATOM 725 C C . PRO A 1 102 ? -6.411 -0.825 7.347 1.00 91.88 102 PRO A C 1
ATOM 727 O O . PRO A 1 102 ? -5.908 -0.940 8.465 1.00 91.88 102 PRO A O 1
ATOM 730 N N . TYR A 1 103 ? -5.664 -0.827 6.239 1.00 93.00 103 TYR A N 1
ATOM 731 C CA . TYR A 1 103 ? -4.208 -0.998 6.269 1.00 93.00 103 TYR A CA 1
ATOM 732 C C . TYR A 1 103 ? -3.479 0.200 6.887 1.00 93.00 103 TYR A C 1
ATOM 734 O O . TYR A 1 103 ? -2.510 0.007 7.621 1.00 93.00 103 TYR A O 1
ATOM 742 N N . ILE A 1 104 ? -3.958 1.428 6.659 1.00 94.00 104 ILE A N 1
ATOM 743 C CA . ILE A 1 104 ? -3.426 2.631 7.318 1.00 94.00 104 ILE A CA 1
ATOM 744 C C . ILE A 1 104 ? -3.605 2.512 8.836 1.00 94.00 104 ILE A C 1
ATOM 746 O O . ILE A 1 104 ? -2.645 2.709 9.587 1.00 94.00 104 ILE A O 1
ATOM 750 N N . PHE A 1 105 ? -4.803 2.136 9.296 1.00 92.06 105 PHE A N 1
ATOM 751 C CA . PHE A 1 105 ? -5.069 1.937 10.723 1.00 92.06 105 PHE A CA 1
ATOM 752 C C . PHE A 1 105 ? -4.251 0.790 11.323 1.00 92.06 105 PHE A C 1
ATOM 754 O O . PHE A 1 105 ? -3.736 0.936 12.432 1.00 92.06 105 PHE A O 1
ATOM 761 N N . ALA A 1 106 ? -4.066 -0.315 10.601 1.00 91.19 106 ALA A N 1
ATOM 762 C CA . ALA A 1 106 ? -3.211 -1.403 11.061 1.00 91.19 106 ALA A CA 1
ATOM 763 C C . ALA A 1 106 ? -1.738 -0.992 11.151 1.00 91.19 106 ALA A C 1
ATOM 765 O O . ALA A 1 106 ? -1.090 -1.290 12.152 1.00 91.19 106 ALA A O 1
ATOM 766 N N . GLY A 1 107 ? -1.219 -0.240 10.176 1.00 90.69 107 GLY A N 1
ATOM 767 C CA . GLY A 1 107 ? 0.134 0.317 10.241 1.00 90.69 107 GLY A CA 1
ATOM 768 C C . GLY A 1 107 ? 0.325 1.236 11.452 1.00 90.69 107 GLY A C 1
ATOM 769 O O . GLY A 1 107 ? 1.320 1.119 12.169 1.00 90.69 107 GLY A O 1
ATOM 770 N N . LEU A 1 108 ? -0.661 2.094 11.739 1.00 91.50 108 LEU A N 1
ATOM 771 C CA . LEU A 1 108 ? -0.697 2.926 12.948 1.00 91.50 108 LEU A CA 1
ATOM 772 C C . LEU A 1 108 ? -0.709 2.081 14.233 1.00 91.50 108 LEU A C 1
ATOM 774 O O . LEU A 1 108 ? 0.059 2.366 15.152 1.00 91.50 108 LEU A O 1
ATOM 778 N N . ALA A 1 109 ? -1.530 1.030 14.297 1.00 88.56 109 ALA A N 1
ATOM 779 C CA . ALA A 1 109 ? -1.604 0.133 15.452 1.00 88.56 109 ALA A CA 1
ATOM 780 C C . ALA A 1 109 ? -0.281 -0.619 15.689 1.00 88.56 109 ALA A C 1
ATOM 782 O O . ALA A 1 109 ? 0.218 -0.669 16.816 1.00 88.56 109 ALA A O 1
ATOM 783 N N . VAL A 1 110 ? 0.339 -1.136 14.625 1.00 89.56 110 VAL A N 1
ATOM 784 C CA . VAL A 1 110 ? 1.643 -1.813 14.685 1.00 89.56 110 VAL A CA 1
ATOM 785 C C . VAL A 1 110 ? 2.748 -0.843 15.114 1.00 89.56 110 VAL A C 1
ATOM 787 O O . VAL A 1 110 ? 3.571 -1.188 15.964 1.00 89.56 110 VAL A O 1
ATOM 790 N N . ALA A 1 111 ? 2.740 0.395 14.610 1.00 89.38 111 ALA A N 1
ATOM 791 C CA . ALA A 1 111 ? 3.703 1.419 15.012 1.00 89.38 111 ALA A CA 1
ATOM 792 C C . ALA A 1 111 ? 3.640 1.729 16.520 1.00 89.38 111 ALA A C 1
ATOM 794 O O . ALA A 1 111 ? 4.677 1.961 17.146 1.00 89.38 111 ALA A O 1
ATOM 795 N N . VAL A 1 112 ? 2.448 1.693 17.130 1.00 89.12 112 VAL A N 1
ATOM 796 C CA . VAL A 1 112 ? 2.293 1.828 18.590 1.00 89.12 112 VAL A CA 1
ATOM 797 C C . VAL A 1 112 ? 2.947 0.651 19.325 1.00 89.12 112 VAL A C 1
ATOM 799 O O . VAL A 1 112 ? 3.667 0.882 20.297 1.00 89.12 112 VAL A O 1
ATOM 802 N N . GLY A 1 113 ? 2.777 -0.582 18.838 1.00 86.75 113 GLY A N 1
ATOM 803 C CA . GLY A 1 113 ? 3.434 -1.773 19.396 1.00 86.75 113 GLY A CA 1
ATOM 804 C C . GLY A 1 113 ? 4.964 -1.703 19.330 1.00 86.75 113 GLY A C 1
ATOM 805 O O . GLY A 1 113 ? 5.641 -1.922 20.339 1.00 86.75 113 GLY A O 1
ATOM 806 N N . PHE A 1 114 ? 5.514 -1.282 18.186 1.00 87.38 114 PHE A N 1
ATOM 807 C CA . PHE A 1 114 ? 6.963 -1.126 18.016 1.00 87.38 114 PHE A CA 1
ATOM 808 C C . PHE A 1 114 ? 7.570 -0.075 18.951 1.00 87.38 114 PHE A C 1
ATOM 810 O O . PHE A 1 114 ? 8.695 -0.257 19.416 1.00 87.38 114 PHE A O 1
ATOM 817 N N . ARG A 1 115 ? 6.834 0.988 19.309 1.00 87.25 115 ARG A N 1
ATOM 818 C CA . ARG A 1 115 ? 7.304 1.960 20.317 1.00 87.25 115 ARG A CA 1
ATOM 819 C C . ARG A 1 115 ? 7.475 1.346 21.708 1.00 87.25 115 ARG A C 1
ATOM 821 O O . ARG A 1 115 ? 8.281 1.853 22.481 1.00 87.25 115 ARG A O 1
ATOM 828 N N . GLY A 1 116 ? 6.744 0.276 22.019 1.00 89.88 116 GLY A N 1
ATOM 829 C CA . GLY A 1 116 ? 6.891 -0.503 23.251 1.00 89.88 116 GLY A CA 1
ATOM 830 C C . GLY A 1 116 ? 7.924 -1.631 23.164 1.00 89.88 116 GLY A C 1
ATOM 831 O O . GLY A 1 116 ? 8.049 -2.397 24.114 1.00 89.88 116 GLY A O 1
ATOM 832 N N . GLY A 1 117 ? 8.637 -1.770 22.039 1.00 86.94 117 GLY A N 1
ATOM 833 C CA . GLY A 1 117 ? 9.571 -2.874 21.796 1.00 86.94 117 GLY A CA 1
ATOM 834 C C . GLY A 1 117 ? 8.898 -4.211 21.463 1.00 86.94 117 GLY A C 1
ATOM 835 O O . GLY A 1 117 ? 9.576 -5.234 21.414 1.00 86.94 117 GLY A O 1
ATOM 836 N N . LEU A 1 118 ? 7.580 -4.222 21.231 1.00 85.31 118 LEU A N 1
ATOM 837 C CA . LEU A 1 118 ? 6.837 -5.425 20.865 1.00 85.31 118 LEU A CA 1
ATOM 838 C C . LEU A 1 118 ? 6.885 -5.626 19.355 1.00 85.31 118 LEU A C 1
ATOM 840 O O . LEU A 1 118 ? 6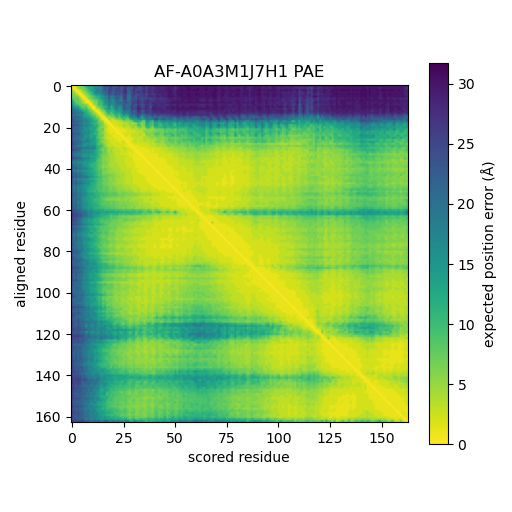.461 -4.761 18.591 1.00 85.31 118 LEU A O 1
ATOM 844 N N . PHE A 1 119 ? 7.377 -6.783 18.927 1.00 80.56 119 PHE A N 1
ATOM 845 C CA . PHE A 1 119 ? 7.415 -7.161 17.522 1.00 80.56 119 PHE A CA 1
ATOM 846 C C . PHE A 1 119 ? 6.073 -7.779 17.101 1.00 80.56 119 PHE A C 1
ATOM 848 O O . PHE A 1 119 ? 5.697 -8.827 17.620 1.00 80.56 119 PHE A O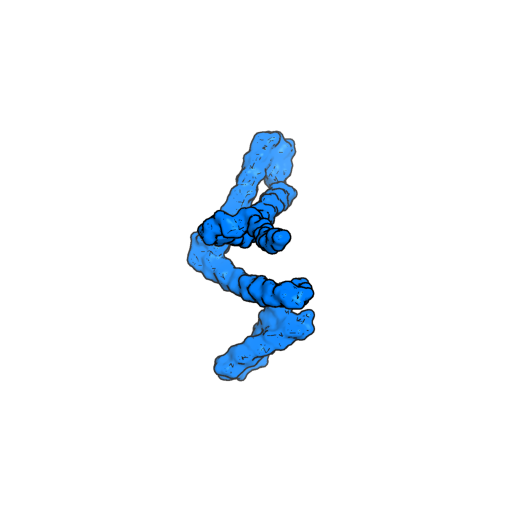 1
ATOM 855 N N . ASN A 1 120 ? 5.349 -7.140 16.176 1.00 79.44 120 ASN A N 1
ATOM 856 C CA . ASN A 1 120 ? 4.098 -7.661 15.617 1.00 79.44 120 ASN A CA 1
ATOM 857 C C . ASN A 1 120 ? 4.298 -8.035 14.138 1.00 79.44 120 ASN A C 1
ATOM 859 O O . ASN A 1 120 ? 4.554 -7.163 13.312 1.00 79.44 120 ASN A O 1
ATOM 863 N N . ILE A 1 121 ? 4.179 -9.329 13.820 1.00 83.00 121 ILE A N 1
ATOM 864 C CA . ILE A 1 121 ? 4.186 -9.865 12.443 1.00 83.00 121 ILE A CA 1
ATOM 865 C C . ILE A 1 121 ? 2.784 -10.281 11.983 1.00 83.00 121 ILE A C 1
ATOM 867 O O . ILE A 1 121 ? 2.521 -10.357 10.788 1.00 83.00 121 ILE A O 1
ATOM 871 N N . GLY A 1 122 ? 1.868 -10.521 12.923 1.00 85.12 122 GLY A N 1
ATOM 872 C CA . GLY A 1 122 ? 0.540 -11.070 12.659 1.00 85.12 122 GLY A CA 1
ATOM 873 C C . GLY A 1 122 ? -0.527 -10.040 12.295 1.00 85.12 122 GLY A C 1
ATOM 874 O O . GLY A 1 122 ? -1.662 -10.440 12.069 1.00 85.12 122 GLY A O 1
ATOM 875 N N . GLY A 1 123 ? -0.206 -8.743 12.230 1.00 87.81 123 GLY A N 1
ATOM 876 C CA . GLY A 1 123 ? -1.197 -7.671 12.062 1.00 87.81 123 GLY A CA 1
ATOM 877 C C . GLY A 1 123 ? -2.139 -7.837 10.859 1.00 87.81 123 GLY A C 1
ATOM 878 O O . GLY A 1 123 ? -3.329 -7.556 10.973 1.00 87.81 123 GLY A O 1
ATOM 879 N N . GLU A 1 124 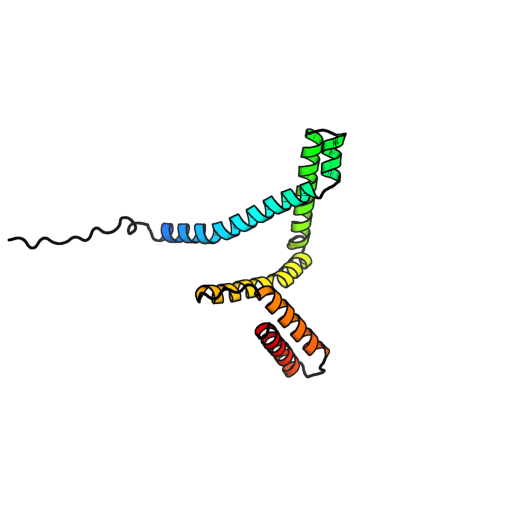? -1.646 -8.353 9.728 1.00 89.88 124 GLU A N 1
ATOM 880 C CA . GLU A 1 124 ? -2.491 -8.665 8.564 1.00 89.88 124 GLU A CA 1
ATOM 881 C C . GLU A 1 124 ? -3.487 -9.797 8.864 1.00 89.88 124 GLU A C 1
ATOM 883 O O . GLU A 1 124 ? -4.666 -9.699 8.531 1.00 89.88 124 GLU A O 1
ATOM 888 N N . GLY A 1 125 ? -3.045 -10.841 9.569 1.00 91.88 125 GLY A N 1
ATOM 889 C CA . GLY A 1 125 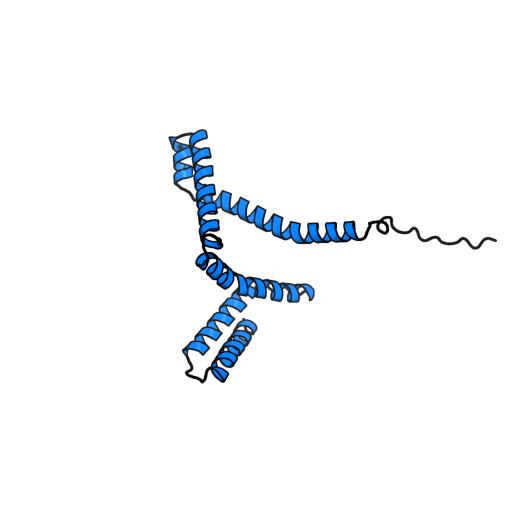? -3.921 -11.923 10.013 1.00 91.88 125 GLY A CA 1
ATOM 890 C C . GLY A 1 125 ? -4.939 -11.457 11.054 1.00 91.88 125 GLY A C 1
ATOM 891 O O . GLY A 1 125 ? -6.108 -11.819 10.961 1.00 91.88 125 GLY A O 1
ATOM 892 N N . GLN A 1 126 ? -4.544 -10.576 11.975 1.00 94.50 126 GLN A N 1
ATOM 893 C CA . GLN A 1 126 ? -5.457 -9.971 12.951 1.00 94.50 126 GLN A CA 1
ATOM 894 C C . GLN A 1 126 ? -6.552 -9.151 12.263 1.00 94.50 126 GLN A C 1
ATOM 896 O O . GLN A 1 126 ? -7.721 -9.271 12.629 1.00 94.50 126 GLN A O 1
ATOM 901 N N . LEU A 1 127 ? -6.203 -8.373 11.229 1.00 93.69 127 LEU A N 1
ATOM 902 C CA . LEU A 1 127 ? -7.179 -7.677 10.386 1.00 93.69 127 LEU A CA 1
ATOM 903 C C . LEU A 1 127 ? -8.130 -8.656 9.682 1.00 93.69 127 LEU A C 1
ATOM 905 O O . LEU A 1 127 ? -9.345 -8.457 9.723 1.00 93.69 127 LEU A O 1
ATOM 909 N N . LEU A 1 128 ? -7.595 -9.706 9.051 1.00 94.12 128 LEU A N 1
ATOM 910 C CA . LEU A 1 128 ? -8.390 -10.698 8.320 1.00 94.12 128 LEU A CA 1
ATOM 911 C C . LEU A 1 128 ? -9.354 -11.456 9.242 1.00 94.12 128 LEU A C 1
ATOM 913 O O . LEU A 1 128 ? -10.533 -11.597 8.913 1.00 94.12 128 LEU A O 1
ATOM 917 N N . VAL A 1 129 ? -8.888 -11.904 10.411 1.00 96.38 129 VAL A N 1
ATOM 918 C CA . VAL A 1 129 ? -9.726 -12.603 11.396 1.00 96.38 129 VAL A CA 1
ATOM 919 C C . VAL A 1 129 ? -10.760 -11.657 11.998 1.00 96.38 129 VAL A C 1
ATOM 921 O O . VAL A 1 129 ? -11.927 -12.033 12.101 1.00 9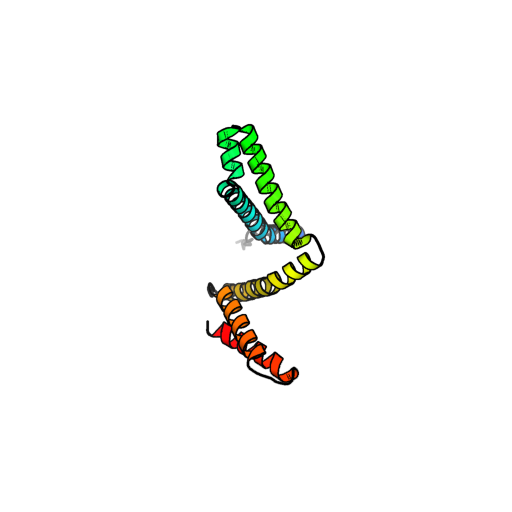6.38 129 VAL A O 1
ATOM 924 N N . ALA A 1 130 ? -10.388 -10.418 12.331 1.00 96.25 130 ALA A N 1
ATOM 925 C CA . ALA A 1 130 ? -11.338 -9.423 12.822 1.00 96.25 130 ALA A CA 1
ATOM 926 C C . ALA A 1 130 ? -12.457 -9.150 11.806 1.00 96.25 130 ALA A C 1
ATOM 928 O O . ALA A 1 130 ? -13.638 -9.138 12.171 1.00 96.25 130 ALA A O 1
ATOM 929 N N . ALA A 1 131 ? -12.105 -8.983 10.527 1.00 95.12 131 ALA A N 1
ATOM 930 C CA . ALA A 1 131 ? -13.072 -8.814 9.447 1.00 95.12 131 ALA A CA 1
ATOM 931 C C . ALA A 1 131 ? -13.965 -10.056 9.295 1.00 95.12 131 ALA A C 1
ATOM 933 O O . ALA A 1 131 ? -15.189 -9.931 9.274 1.00 95.12 131 ALA A O 1
ATOM 934 N N . GLY A 1 132 ? -13.372 -11.252 9.270 1.00 96.69 132 GLY A N 1
ATOM 935 C CA . GLY A 1 132 ? -14.100 -12.516 9.157 1.00 96.69 132 GLY A C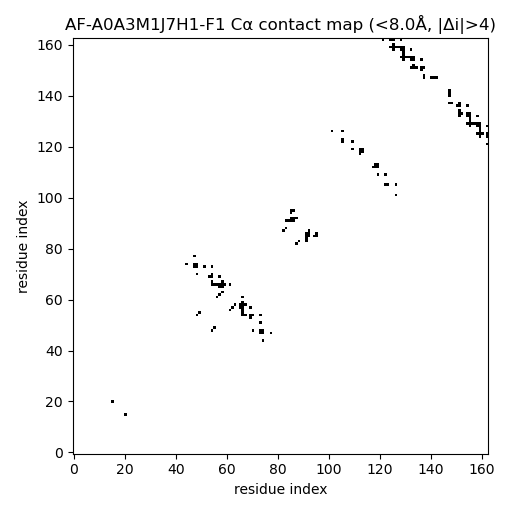A 1
ATOM 936 C C . GLY A 1 132 ? -15.108 -12.724 10.288 1.00 96.69 132 GLY A C 1
ATOM 937 O O . GLY A 1 132 ? -16.279 -12.995 10.024 1.00 96.69 132 GLY A O 1
ATOM 938 N N . VAL A 1 133 ? -14.697 -12.529 11.545 1.00 97.69 133 VAL A N 1
ATOM 939 C CA . VAL A 1 133 ? -15.595 -12.660 12.706 1.00 97.69 133 VAL A CA 1
ATOM 940 C C . VAL A 1 133 ? -16.706 -11.608 12.671 1.00 97.69 133 VAL A C 1
ATOM 942 O O . VAL A 1 133 ? -17.865 -11.939 12.927 1.00 97.69 133 VAL A O 1
ATOM 945 N N . SER A 1 134 ? -16.389 -10.366 12.289 1.00 96.75 134 SER A N 1
ATOM 946 C CA . SER A 1 134 ? -17.395 -9.303 12.136 1.00 96.75 134 SER A CA 1
ATOM 947 C C . SER A 1 134 ? -18.451 -9.665 11.089 1.00 96.75 134 SER A C 1
ATOM 949 O O . SER A 1 134 ? -19.642 -9.485 11.338 1.00 96.75 134 SER A O 1
ATOM 951 N N . VAL A 1 135 ? -18.036 -10.221 9.943 1.00 96.56 135 VAL A N 1
ATOM 952 C CA . VAL A 1 135 ? -18.942 -10.681 8.876 1.00 96.56 135 VAL A CA 1
ATOM 953 C C . VAL A 1 135 ? -19.799 -11.853 9.348 1.00 96.56 135 VAL A C 1
ATOM 955 O O . VAL A 1 135 ? -21.011 -11.843 9.131 1.00 96.56 135 VAL A O 1
ATOM 958 N N . VAL A 1 136 ? -19.207 -12.836 10.035 1.00 97.38 136 VAL A N 1
ATOM 959 C CA . VAL A 1 136 ? -19.949 -13.983 10.579 1.00 97.38 136 VAL A CA 1
ATOM 960 C C . VAL A 1 136 ? -21.038 -13.510 11.537 1.00 97.38 136 VAL A C 1
ATOM 962 O O . VAL A 1 136 ? -22.182 -13.932 11.400 1.00 97.38 136 VAL A O 1
ATOM 965 N N . ILE A 1 137 ? -20.735 -12.598 12.462 1.00 96.88 137 ILE A N 1
ATOM 966 C CA . ILE A 1 137 ? -21.738 -12.035 13.381 1.00 96.88 137 ILE A CA 1
ATOM 967 C C . ILE A 1 137 ? -22.773 -11.193 12.626 1.00 96.88 137 ILE A C 1
ATOM 969 O O . ILE A 1 137 ? -23.968 -11.284 12.909 1.00 96.88 137 ILE A O 1
ATOM 973 N N . GLY A 1 138 ? -22.328 -10.396 11.652 1.00 95.31 138 GLY A N 1
ATOM 974 C CA . GLY A 1 138 ? -23.192 -9.589 10.792 1.00 95.31 138 GLY A CA 1
ATOM 975 C C . GLY A 1 138 ? -24.242 -10.420 10.053 1.00 95.31 138 GLY A C 1
ATOM 976 O O . GLY A 1 138 ? -25.374 -9.974 9.907 1.00 95.31 138 GLY A O 1
ATOM 977 N N . TYR A 1 139 ? -23.885 -11.640 9.644 1.00 95.56 139 TYR A N 1
ATOM 978 C CA . TYR A 1 139 ? -24.770 -12.544 8.909 1.00 95.56 139 TYR A CA 1
ATOM 979 C C . TYR A 1 139 ? -25.558 -13.521 9.799 1.00 95.56 139 TYR A C 1
ATOM 981 O O . TYR A 1 139 ? -26.662 -13.922 9.445 1.00 95.56 139 TYR A O 1
ATOM 989 N N . SER A 1 140 ? -25.000 -13.941 10.939 1.00 95.69 140 SER A N 1
ATOM 990 C CA . SER A 1 140 ? -25.559 -15.048 11.739 1.00 95.69 140 SER A CA 1
ATOM 991 C C . SER A 1 140 ? -26.695 -14.643 12.676 1.00 95.69 140 SER A C 1
ATOM 993 O O . SER A 1 140 ? -27.440 -15.507 13.137 1.00 95.69 140 SER A O 1
ATOM 995 N N . PHE A 1 141 ? -26.813 -13.358 13.001 1.00 93.69 141 PHE A N 1
ATOM 996 C CA . PHE A 1 141 ? -27.827 -12.845 13.919 1.00 93.69 141 PHE A CA 1
ATOM 997 C C . PHE A 1 141 ? -28.732 -11.855 13.195 1.00 93.69 141 PHE A C 1
ATOM 999 O O . PHE A 1 141 ? -28.269 -11.147 12.313 1.00 93.69 141 PHE A O 1
ATOM 1006 N N . ASP A 1 142 ? -30.000 -11.780 13.592 1.00 93.06 142 ASP A N 1
ATOM 1007 C CA . ASP A 1 142 ? -30.931 -10.748 13.131 1.00 93.06 142 ASP A CA 1
ATOM 1008 C C . ASP A 1 142 ? -31.331 -9.904 14.347 1.00 93.06 142 ASP A C 1
ATOM 1010 O O . ASP A 1 142 ? -32.157 -10.301 15.174 1.00 93.06 142 ASP A O 1
ATOM 1014 N N . LEU A 1 143 ? -30.617 -8.796 14.545 1.00 94.88 143 LEU A N 1
ATOM 1015 C CA . LEU A 1 143 ? -30.711 -7.937 15.724 1.00 94.88 143 LEU A CA 1
ATOM 1016 C C . LEU A 1 143 ? -31.000 -6.493 15.289 1.00 94.88 143 LEU A C 1
ATOM 1018 O O . LEU A 1 143 ? -30.579 -6.069 14.213 1.00 94.88 143 LEU A O 1
ATOM 1022 N N . PRO A 1 144 ? -31.642 -5.671 16.140 1.00 96.12 144 PRO A N 1
ATOM 1023 C CA . PRO A 1 144 ? -31.740 -4.239 15.883 1.00 96.12 144 PRO A CA 1
ATOM 1024 C C . PRO A 1 144 ? -30.349 -3.625 15.671 1.00 96.12 144 PRO A C 1
ATOM 1026 O O . PRO A 1 144 ? -29.424 -3.917 16.433 1.00 96.12 144 PRO A O 1
ATOM 1029 N N . ALA A 1 145 ? -30.213 -2.724 14.690 1.00 94.69 145 ALA A N 1
ATOM 1030 C CA . ALA A 1 145 ? -28.924 -2.157 14.266 1.00 94.69 145 ALA A CA 1
ATOM 1031 C C . ALA A 1 145 ? -28.078 -1.592 15.426 1.00 94.69 145 ALA A C 1
ATOM 1033 O O . ALA A 1 145 ? -26.858 -1.730 15.432 1.00 94.69 145 ALA A O 1
ATOM 1034 N N . ILE A 1 146 ? -28.732 -1.017 16.441 1.00 96.69 146 ILE A N 1
ATOM 1035 C CA . ILE A 1 146 ? -28.093 -0.462 17.645 1.00 96.69 146 ILE A CA 1
ATOM 1036 C C . ILE A 1 146 ? -27.292 -1.518 18.422 1.00 96.69 146 ILE A C 1
ATOM 1038 O O . ILE A 1 146 ? -26.288 -1.177 19.034 1.00 96.69 146 ILE A O 1
ATOM 1042 N N . ILE A 1 147 ? -27.721 -2.782 18.413 1.00 96.81 147 ILE A N 1
ATOM 1043 C CA . ILE A 1 147 ? -27.071 -3.885 19.140 1.00 96.81 147 ILE A CA 1
ATOM 1044 C C . ILE A 1 147 ? -26.187 -4.696 18.194 1.00 96.81 147 ILE A C 1
ATOM 1046 O O . ILE A 1 147 ? -25.089 -5.108 18.567 1.00 96.81 147 ILE A O 1
ATOM 1050 N N . HIS A 1 148 ? -26.647 -4.897 16.960 1.00 96.31 148 HIS A N 1
ATOM 1051 C CA . HIS A 1 148 ? -25.945 -5.713 15.976 1.00 96.31 148 HIS A CA 1
ATOM 1052 C C . HIS A 1 148 ? -24.576 -5.131 15.618 1.00 96.31 148 HIS A C 1
ATOM 1054 O O . HIS A 1 148 ? -23.585 -5.857 15.582 1.00 96.31 148 HIS A O 1
ATOM 1060 N N . LEU A 1 149 ? -24.506 -3.812 15.417 1.00 95.56 149 LEU A N 1
ATOM 1061 C CA . LEU A 1 149 ? -23.291 -3.132 14.969 1.00 95.56 149 LEU A CA 1
ATOM 1062 C C . LEU A 1 149 ? -22.189 -3.153 16.051 1.00 95.56 149 LEU A C 1
ATOM 1064 O O . LEU A 1 149 ? -21.072 -3.573 15.739 1.00 95.56 149 LEU A O 1
ATOM 1068 N N . PRO A 1 150 ? -22.471 -2.831 17.333 1.00 97.12 150 PRO A N 1
ATOM 1069 C CA . PRO A 1 150 ? -21.506 -3.042 18.412 1.00 97.12 150 PRO A CA 1
ATOM 1070 C C . PRO A 1 150 ? -21.117 -4.507 18.611 1.00 97.12 150 PRO A C 1
ATOM 1072 O O . PRO A 1 150 ? -19.948 -4.779 18.872 1.00 97.12 150 PRO A O 1
ATOM 1075 N N . LEU A 1 151 ? -22.055 -5.453 18.479 1.00 96.81 151 LEU A N 1
ATOM 1076 C CA . LEU A 1 151 ? -21.757 -6.879 18.635 1.00 96.81 151 LEU A CA 1
ATOM 1077 C C . LEU A 1 151 ? -20.775 -7.368 17.563 1.00 96.81 151 LEU A C 1
ATOM 1079 O O . LEU A 1 151 ? -19.796 -8.033 17.895 1.00 96.81 151 LEU A O 1
ATOM 1083 N N . ALA A 1 152 ? -21.007 -7.008 16.297 1.00 97.12 152 ALA A N 1
ATOM 1084 C CA . ALA A 1 152 ? -20.109 -7.344 15.195 1.00 97.12 152 ALA A CA 1
ATOM 1085 C C . ALA A 1 152 ? -18.725 -6.710 15.389 1.00 97.12 152 ALA A C 1
ATOM 1087 O O . ALA A 1 152 ? -17.717 -7.404 15.277 1.00 97.12 152 ALA A O 1
ATOM 1088 N N . PHE A 1 153 ? -18.676 -5.428 15.768 1.00 96.00 153 PHE A N 1
ATOM 1089 C CA . PHE A 1 153 ? -17.424 -4.724 16.048 1.00 96.00 153 PHE A CA 1
ATOM 1090 C C . PHE A 1 153 ? -16.630 -5.373 17.191 1.00 96.00 153 PHE A C 1
ATOM 1092 O O . PHE A 1 153 ? -15.452 -5.684 17.026 1.00 96.00 153 PHE A O 1
ATOM 1099 N N . LEU A 1 154 ? -17.267 -5.617 18.341 1.00 97.50 154 LEU A N 1
ATOM 1100 C CA . LEU A 1 154 ? -16.614 -6.236 19.498 1.00 97.50 154 LEU A CA 1
ATOM 1101 C C . LEU A 1 154 ? -16.186 -7.672 19.204 1.00 97.50 154 LEU A C 1
ATOM 1103 O O . LEU A 1 154 ? -15.103 -8.080 19.613 1.00 97.50 154 LEU A O 1
ATOM 1107 N N . GLY A 1 155 ? -16.999 -8.426 18.467 1.00 97.25 155 GLY A N 1
ATOM 1108 C CA . GLY A 1 155 ? -16.620 -9.755 18.013 1.00 97.25 155 GLY A CA 1
ATOM 1109 C C . GLY A 1 155 ? -15.390 -9.728 17.110 1.00 97.25 155 GLY A C 1
ATOM 1110 O O . GLY A 1 155 ? -14.480 -10.523 17.321 1.00 97.25 155 GLY A O 1
ATOM 1111 N N . GLY A 1 156 ? -15.310 -8.779 16.175 1.00 97.06 156 GLY A N 1
ATOM 1112 C CA . GLY A 1 156 ? -14.112 -8.551 15.368 1.00 97.06 156 GLY A CA 1
ATOM 1113 C C . GLY A 1 156 ? -12.880 -8.217 16.209 1.00 97.06 156 GLY A C 1
ATOM 1114 O O . GLY A 1 156 ? -11.831 -8.827 16.020 1.00 97.06 156 GLY A O 1
ATOM 1115 N N . VAL A 1 157 ? -13.012 -7.310 17.184 1.00 95.75 157 VAL A N 1
ATOM 1116 C CA . VAL A 1 157 ? -11.927 -6.967 18.122 1.00 95.75 157 VAL A CA 1
ATOM 1117 C C . VAL A 1 157 ? -11.436 -8.204 18.876 1.00 95.75 157 VAL A C 1
ATOM 1119 O O . VAL A 1 157 ? -10.232 -8.437 18.945 1.00 95.75 157 VAL A O 1
ATOM 1122 N N . LEU A 1 158 ? -12.349 -9.017 19.413 1.00 97.19 158 LEU A N 1
ATOM 1123 C CA . LEU A 1 158 ? -11.998 -10.244 20.132 1.00 97.19 158 LEU A CA 1
ATOM 1124 C C . LEU A 1 158 ? -11.366 -11.287 19.205 1.00 97.19 158 LEU A C 1
ATOM 1126 O O . LEU A 1 158 ? -10.364 -11.895 19.570 1.00 97.19 158 LEU A O 1
ATOM 1130 N N . GLY A 1 159 ? -11.915 -11.461 18.003 1.00 95.69 159 GLY A N 1
ATOM 1131 C CA . GLY A 1 159 ? -11.375 -12.364 16.991 1.00 95.69 159 GLY A CA 1
ATOM 1132 C C . GLY A 1 159 ? -9.943 -12.003 16.610 1.00 95.69 159 GLY A C 1
ATOM 1133 O O . GLY A 1 159 ? -9.063 -12.857 16.657 1.00 95.69 159 GLY A O 1
ATOM 1134 N N . GLY A 1 160 ? -9.695 -10.729 16.299 1.00 94.12 160 GLY A N 1
ATOM 1135 C CA . GLY A 1 160 ? -8.355 -10.232 15.988 1.00 94.12 160 GLY A CA 1
ATOM 1136 C C . GLY A 1 160 ? -7.392 -10.283 17.177 1.00 94.12 160 GLY A C 1
ATOM 1137 O O . GLY A 1 160 ? -6.205 -10.483 16.972 1.00 94.12 160 GLY A O 1
ATOM 1138 N N . ALA A 1 161 ? -7.877 -10.138 18.415 1.00 92.25 161 ALA A N 1
ATOM 1139 C CA . ALA A 1 161 ? -7.037 -10.209 19.614 1.00 92.25 161 ALA A CA 1
ATOM 1140 C C . ALA A 1 161 ? -6.591 -11.636 19.980 1.00 92.25 161 ALA A C 1
ATOM 1142 O O . ALA A 1 161 ? -5.582 -11.797 20.663 1.00 92.25 161 ALA A O 1
ATOM 114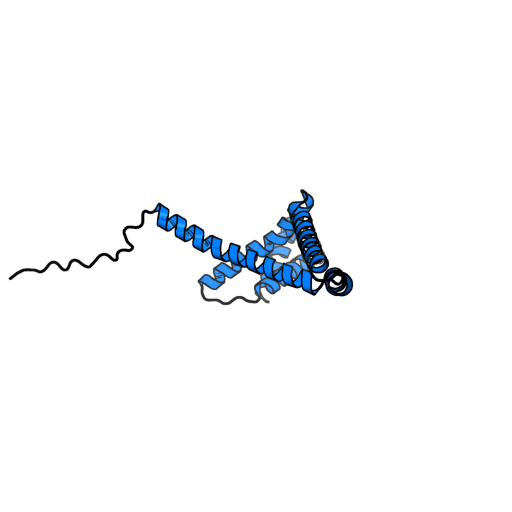3 N N . ILE A 1 162 ? -7.355 -12.656 19.579 1.00 93.00 162 ILE A N 1
ATOM 1144 C CA . ILE A 1 162 ? -7.063 -14.069 19.878 1.00 93.00 162 ILE A CA 1
ATOM 1145 C C . ILE A 1 162 ? -6.056 -14.674 18.883 1.00 93.00 162 ILE A C 1
ATOM 1147 O O . ILE A 1 162 ? -5.391 -15.651 19.227 1.00 93.00 162 ILE A O 1
ATOM 1151 N N . TYR A 1 163 ? -5.956 -14.114 17.676 1.00 85.81 163 TYR A N 1
ATOM 1152 C CA . TYR A 1 163 ? -5.058 -14.559 16.606 1.00 85.81 163 TYR A CA 1
ATOM 1153 C C . TYR A 1 163 ? -3.634 -14.001 16.759 1.00 85.81 163 TYR A C 1
ATOM 1155 O O . TYR A 1 163 ? -2.690 -14.819 16.690 1.00 85.81 163 TYR A O 1
#

Radius of gyration: 26.46 Å; Cα contacts (8 Å, |Δi|>4): 92; chains: 1; bounding box: 77×46×76 Å

Foldseek 3Di:
DDPPDPPPPDDPVPPDDPVNVVVVVVCVVVVVVVVVVVVVLVVVLVVQCVPDPVLVVCCVPVNDVSSVVVSCVRSCVVVVVVCCCCPVDPVSVVVNCVVCVLVVVLVVVQVVCVVVVHHDPCSVVLQVQLVVQLVCLLPVDDDDPVPSNVVSNVSSVVRSVVD

Secondary structure (DSSP, 8-state):
-------PPPPGGGGS-HHHHHHHHHHHHHHHHHHHHHHHHHHHHHHHHHH-HHHHHHHHHSHHHHHHHHHHHHHHHHHHHHHHHHHSSHHHHHHHHHHHHHHHHHHHHHHHHHHTT-----HHHHHHHHHHHHHHHHHH----HHHHHHHHHHHHHHHHHH-

Solvent-accessible surface area (backbone atoms only — not comparable to full-atom values): 9052 Å² total; per-residue (Å²): 136,82,84,77,77,81,74,73,81,75,65,85,77,79,74,65,55,71,67,58,57,50,51,53,51,52,47,58,65,47,46,55,61,51,52,49,52,52,50,51,48,55,53,48,45,52,49,50,50,74,69,35,65,64,28,57,45,25,41,71,78,56,34,70,70,42,17,52,51,36,40,51,52,51,45,53,49,53,52,49,50,51,48,41,58,41,60,62,44,73,65,26,36,49,51,45,47,65,64,44,50,62,54,53,52,50,52,54,54,49,52,57,37,48,75,74,73,43,87,79,85,55,62,67,58,22,52,52,38,13,50,50,39,20,50,50,46,60,69,74,53,92,59,61,66,84,57,40,53,55,50,16,51,51,42,9,53,52,40,22,70,75,102